Protein AF-A0A7S2ANS7-F1 (afdb_monomer_lite)

Sequence (176 aa):
ADDDKATRRLERWMGCALAAGCEGLMCKRLEAPYTPSSGPSRSAVWGKLKKDYVSGLGDTFDLVPIGGWQGSGRKKEWISPWLVACVDPDSGTLQSVCRVMSGFTDEFYRENTRLYLGRNSVLDSCTDETDDDAGKGGECGHRGGLQAQERPPNVETDEAPKFWFTPREVWEIGGA

Structure (mmCIF, N/CA/C/O backbone):
data_AF-A0A7S2ANS7-F1
#
_entry.id   AF-A0A7S2ANS7-F1
#
loop_
_atom_site.group_PDB
_atom_site.id
_atom_site.type_symbol
_atom_site.label_atom_id
_atom_site.label_alt_id
_atom_site.label_comp_id
_atom_site.label_asym_id
_atom_site.label_entity_id
_atom_site.label_seq_id
_atom_site.pdbx_PDB_ins_code
_atom_site.Cartn_x
_atom_site.Cartn_y
_atom_site.Cartn_z
_atom_site.occupancy
_atom_site.B_iso_or_equiv
_atom_site.auth_seq_id
_atom_site.auth_comp_id
_atom_site.auth_asym_id
_atom_site.auth_atom_id
_atom_site.pdbx_PDB_model_num
ATOM 1 N N . ALA A 1 1 ? 3.663 8.300 -35.205 1.00 61.41 1 ALA A N 1
ATOM 2 C CA . ALA A 1 1 ? 3.856 7.184 -36.159 1.00 61.41 1 ALA A CA 1
ATOM 3 C C . ALA A 1 1 ? 4.855 6.156 -35.626 1.00 61.41 1 ALA A C 1
ATOM 5 O O . ALA A 1 1 ? 4.432 5.038 -35.353 1.00 61.41 1 ALA A O 1
ATOM 6 N N . ASP A 1 2 ? 6.138 6.500 -35.435 1.00 68.81 2 ASP A N 1
ATOM 7 C CA . ASP A 1 2 ? 7.111 5.568 -34.827 1.00 68.81 2 ASP A CA 1
ATOM 8 C C . ASP A 1 2 ? 6.886 5.360 -33.320 1.00 68.81 2 ASP A C 1
ATOM 10 O O . ASP A 1 2 ? 6.930 4.220 -32.853 1.00 68.81 2 ASP A O 1
ATOM 14 N N . ASP A 1 3 ? 6.526 6.415 -32.584 1.00 75.69 3 ASP A N 1
ATOM 15 C CA . ASP A 1 3 ? 6.212 6.309 -31.150 1.00 75.69 3 ASP A CA 1
ATOM 16 C C . ASP A 1 3 ? 5.010 5.387 -30.886 1.00 75.69 3 ASP A C 1
ATOM 18 O O . ASP A 1 3 ? 5.072 4.509 -30.028 1.00 75.69 3 ASP A O 1
ATOM 22 N N . ASP A 1 4 ? 3.955 5.469 -31.704 1.00 85.50 4 ASP A N 1
ATOM 23 C CA . ASP A 1 4 ? 2.779 4.589 -31.593 1.00 85.50 4 ASP A CA 1
ATOM 24 C C . ASP A 1 4 ? 3.133 3.112 -31.808 1.00 85.50 4 ASP A C 1
ATOM 26 O O . ASP A 1 4 ? 2.553 2.213 -31.194 1.00 85.50 4 ASP A O 1
ATOM 30 N N . LYS A 1 5 ? 4.100 2.837 -32.689 1.00 89.75 5 LYS A N 1
ATOM 31 C CA . LYS A 1 5 ? 4.572 1.476 -32.960 1.00 89.75 5 LYS A CA 1
ATOM 32 C C . LYS A 1 5 ? 5.383 0.931 -31.785 1.00 89.75 5 LYS A C 1
ATOM 34 O O . LYS A 1 5 ? 5.252 -0.253 -31.462 1.00 89.75 5 LYS A O 1
ATOM 39 N N . ALA A 1 6 ? 6.202 1.770 -31.152 1.00 87.44 6 ALA A N 1
ATOM 40 C CA . ALA A 1 6 ? 6.968 1.404 -29.967 1.00 87.44 6 ALA A CA 1
ATOM 41 C C . ALA A 1 6 ? 6.047 1.115 -28.770 1.00 87.44 6 ALA A C 1
ATOM 43 O O . ALA A 1 6 ? 6.179 0.058 -28.149 1.00 87.44 6 ALA A O 1
ATOM 44 N N . THR A 1 7 ? 5.063 1.980 -28.516 1.00 89.62 7 THR A N 1
ATOM 45 C CA . THR A 1 7 ? 4.070 1.799 -27.445 1.00 89.62 7 THR A CA 1
ATOM 46 C C . THR A 1 7 ? 3.298 0.493 -27.611 1.00 89.62 7 THR A C 1
ATOM 48 O O . THR A 1 7 ? 3.301 -0.339 -26.707 1.00 89.62 7 THR A O 1
ATOM 51 N N . ARG A 1 8 ? 2.765 0.216 -28.810 1.00 91.56 8 ARG A N 1
ATOM 52 C CA . ARG A 1 8 ? 2.060 -1.052 -29.095 1.00 91.56 8 ARG A CA 1
ATOM 53 C C . ARG A 1 8 ? 2.929 -2.290 -28.871 1.00 91.56 8 ARG A C 1
ATOM 55 O O . ARG A 1 8 ? 2.431 -3.359 -28.516 1.00 91.56 8 ARG A O 1
ATOM 62 N N . ARG A 1 9 ? 4.239 -2.182 -29.115 1.00 92.50 9 ARG A N 1
ATOM 63 C CA . ARG A 1 9 ? 5.185 -3.281 -28.879 1.00 92.50 9 ARG A CA 1
ATOM 64 C C . ARG A 1 9 ? 5.392 -3.522 -27.384 1.00 92.50 9 ARG A C 1
ATOM 66 O O . ARG A 1 9 ? 5.413 -4.680 -26.973 1.00 92.50 9 ARG A O 1
ATOM 73 N N . LEU A 1 10 ? 5.504 -2.453 -26.595 1.00 91.38 10 LEU A N 1
ATOM 74 C CA . LEU A 1 10 ? 5.598 -2.527 -25.137 1.00 91.38 10 LEU A CA 1
ATOM 75 C C . LEU A 1 10 ? 4.326 -3.116 -24.524 1.00 91.38 10 LEU A C 1
ATOM 77 O O . LEU A 1 10 ? 4.431 -4.042 -23.728 1.00 91.38 10 LEU A O 1
ATOM 81 N N . GLU A 1 11 ? 3.146 -2.663 -24.948 1.00 90.62 11 GLU A N 1
ATOM 82 C CA . GLU A 1 11 ? 1.854 -3.200 -24.494 1.00 90.62 11 GLU A CA 1
ATOM 83 C C . GLU A 1 11 ? 1.734 -4.701 -24.772 1.00 90.62 11 GLU A C 1
ATOM 85 O O . GLU A 1 11 ? 1.378 -5.479 -23.887 1.00 90.62 11 GLU A O 1
ATOM 90 N N . ARG A 1 12 ? 2.104 -5.138 -25.984 1.00 93.94 12 ARG A N 1
ATOM 91 C CA . ARG A 1 12 ? 2.105 -6.564 -26.337 1.00 93.94 12 ARG A CA 1
ATOM 92 C C . ARG A 1 12 ? 3.038 -7.368 -25.433 1.00 93.94 12 ARG A C 1
ATOM 94 O O . ARG A 1 12 ? 2.653 -8.429 -24.953 1.00 93.94 12 ARG A O 1
ATOM 101 N N . TRP A 1 13 ? 4.265 -6.895 -25.224 1.00 94.56 13 TRP A N 1
ATOM 102 C CA . TRP A 1 13 ? 5.225 -7.586 -24.363 1.00 94.56 13 TRP A CA 1
ATOM 103 C C . TRP A 1 13 ? 4.797 -7.605 -22.904 1.00 94.56 13 TRP A C 1
ATOM 105 O O . TRP A 1 13 ? 4.997 -8.619 -22.242 1.00 94.56 13 TRP A O 1
ATOM 115 N N . MET A 1 14 ? 4.175 -6.528 -22.428 1.00 92.12 14 MET A N 1
ATOM 116 C CA . MET A 1 14 ? 3.603 -6.461 -21.092 1.00 92.12 14 MET A CA 1
ATOM 117 C C . MET A 1 14 ? 2.513 -7.525 -20.942 1.00 92.12 14 MET A C 1
ATOM 119 O O . MET A 1 14 ? 2.57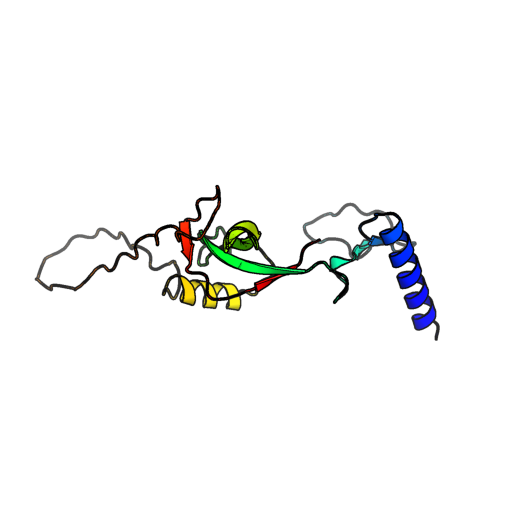9 -8.331 -20.022 1.00 92.12 14 MET A O 1
ATOM 123 N N . GLY A 1 15 ? 1.586 -7.621 -21.903 1.00 91.75 15 GLY A N 1
ATOM 124 C CA . GLY A 1 15 ? 0.557 -8.664 -21.919 1.00 91.75 15 GLY A CA 1
ATOM 125 C C . GLY A 1 15 ? 1.134 -10.084 -21.915 1.00 91.75 15 GLY A C 1
ATOM 126 O O . GLY A 1 15 ? 0.688 -10.925 -21.140 1.00 91.75 15 GLY A O 1
ATOM 127 N N . CYS A 1 16 ? 2.172 -10.349 -22.719 1.00 94.50 16 CYS A N 1
ATOM 128 C CA . CYS A 1 16 ? 2.876 -11.636 -22.708 1.00 94.50 16 CYS A CA 1
ATOM 129 C C . CYS A 1 16 ? 3.550 -11.937 -21.358 1.00 94.50 16 CYS A C 1
ATOM 131 O O . CYS A 1 16 ? 3.491 -13.073 -20.897 1.00 94.50 16 CYS A O 1
ATOM 133 N N . ALA A 1 17 ? 4.196 -10.946 -20.737 1.00 93.88 17 ALA A N 1
ATOM 134 C CA . ALA A 1 17 ? 4.874 -11.109 -19.453 1.00 93.88 17 ALA A CA 1
ATOM 135 C C . ALA A 1 17 ? 3.875 -11.416 -18.328 1.00 93.88 17 ALA A C 1
ATOM 137 O O . ALA A 1 17 ? 4.087 -12.356 -17.566 1.00 93.88 17 ALA A O 1
ATOM 138 N N . LEU A 1 18 ? 2.757 -10.686 -18.282 1.00 90.88 18 LEU A N 1
ATOM 139 C CA . LEU A 1 18 ? 1.685 -10.918 -17.312 1.00 90.88 18 LEU A CA 1
ATOM 140 C C . LEU A 1 18 ? 1.029 -12.292 -17.513 1.00 90.88 18 LEU A C 1
ATOM 142 O O . LEU A 1 18 ? 0.837 -13.023 -16.547 1.00 90.88 18 LEU A O 1
ATOM 146 N N . ALA A 1 19 ? 0.760 -12.692 -18.761 1.00 92.50 19 ALA A N 1
ATOM 147 C CA . ALA A 1 19 ? 0.228 -14.023 -19.072 1.00 92.50 19 ALA A CA 1
ATOM 148 C C . ALA A 1 19 ? 1.194 -15.160 -18.683 1.00 92.50 19 ALA A C 1
ATOM 150 O O . ALA A 1 19 ? 0.759 -16.271 -18.396 1.00 92.50 19 ALA A O 1
ATOM 151 N N . ALA A 1 20 ? 2.500 -14.880 -18.652 1.00 94.88 20 ALA A N 1
ATOM 152 C CA . ALA A 1 20 ? 3.532 -15.792 -18.168 1.00 94.88 20 ALA A CA 1
ATOM 153 C C . ALA A 1 20 ? 3.745 -15.731 -16.639 1.00 94.88 20 ALA A C 1
ATOM 155 O O . ALA A 1 20 ? 4.667 -16.369 -16.134 1.00 94.88 20 ALA A O 1
ATOM 156 N N . GLY A 1 21 ? 2.937 -14.959 -15.902 1.00 90.50 21 GLY A N 1
ATOM 157 C CA . GLY A 1 21 ? 3.038 -14.813 -14.446 1.00 90.50 21 GLY A CA 1
ATOM 158 C C . GLY A 1 21 ? 4.203 -13.937 -13.969 1.00 90.50 21 GLY A C 1
ATOM 159 O O . GLY A 1 21 ? 4.606 -14.036 -12.814 1.00 90.50 21 GLY A O 1
ATOM 160 N N . CYS A 1 22 ? 4.781 -13.101 -14.838 1.00 92.88 22 CYS A N 1
ATOM 161 C CA . CYS A 1 22 ? 5.819 -12.139 -14.454 1.00 92.88 22 CYS A CA 1
ATOM 162 C C . CYS A 1 22 ? 5.201 -10.831 -13.924 1.00 92.88 22 CYS A C 1
ATOM 164 O O . CYS A 1 22 ? 4.155 -10.411 -14.403 1.00 92.88 22 CYS A O 1
ATOM 166 N N . GLU A 1 23 ? 5.896 -10.119 -13.023 1.00 89.31 23 GLU A N 1
ATOM 167 C CA . GLU A 1 23 ? 5.444 -8.813 -12.485 1.00 89.31 23 GLU A CA 1
ATOM 168 C C . GLU A 1 23 ? 5.345 -7.702 -13.556 1.00 89.31 23 GLU A C 1
ATOM 170 O O . GLU A 1 23 ? 4.603 -6.728 -13.408 1.00 89.31 23 GLU A O 1
ATOM 175 N N . GLY A 1 24 ? 6.143 -7.806 -14.625 1.00 91.38 24 GLY A N 1
ATOM 176 C CA . GLY A 1 24 ? 6.204 -6.803 -15.684 1.00 91.38 24 GLY A CA 1
ATOM 177 C C . GLY A 1 24 ? 7.495 -6.849 -16.501 1.00 91.38 24 GLY A C 1
ATOM 178 O O . GLY A 1 24 ? 8.103 -7.906 -16.677 1.00 91.38 24 GLY A O 1
ATOM 179 N N . LEU A 1 25 ? 7.917 -5.692 -17.017 1.00 93.44 25 LEU A N 1
ATOM 180 C CA . LEU A 1 25 ? 9.060 -5.545 -17.919 1.00 93.44 25 LEU A CA 1
ATOM 181 C C . LEU A 1 25 ? 10.226 -4.779 -17.281 1.00 93.44 25 LEU A C 1
ATOM 183 O O . LEU A 1 25 ? 10.051 -3.828 -16.517 1.00 93.44 25 LEU A O 1
ATOM 187 N N . MET A 1 26 ? 11.441 -5.157 -17.678 1.00 92.56 26 MET A N 1
ATOM 188 C CA . MET A 1 26 ? 12.673 -4.425 -17.385 1.00 92.56 26 MET A CA 1
ATOM 189 C C . MET A 1 26 ? 13.179 -3.727 -18.649 1.00 92.56 26 MET A C 1
ATOM 191 O O . MET A 1 26 ? 13.670 -4.376 -19.572 1.00 92.56 26 MET A O 1
ATOM 195 N N . CYS A 1 27 ? 13.114 -2.399 -18.672 1.00 89.62 27 CYS A N 1
ATOM 196 C CA . CYS A 1 27 ? 13.599 -1.571 -19.772 1.00 89.62 27 CYS A CA 1
ATOM 197 C C . CYS A 1 27 ? 15.056 -1.179 -19.516 1.00 89.62 27 CYS A C 1
ATOM 199 O O . CYS A 1 27 ? 15.343 -0.472 -18.554 1.00 89.62 27 CYS A O 1
ATOM 201 N N . LYS A 1 28 ? 15.985 -1.627 -20.365 1.00 89.94 28 LYS A N 1
ATOM 202 C CA . LYS A 1 28 ? 17.421 -1.345 -20.223 1.00 89.94 28 LYS A CA 1
ATOM 203 C C . LYS A 1 28 ? 17.929 -0.581 -21.438 1.00 89.94 28 LYS A C 1
ATOM 205 O O . LYS A 1 28 ? 17.645 -0.974 -22.566 1.00 89.94 28 LYS A O 1
ATOM 210 N N . ARG A 1 29 ? 18.714 0.473 -21.211 1.00 89.25 29 ARG A N 1
ATOM 211 C CA . ARG A 1 29 ? 19.482 1.124 -22.284 1.00 89.25 29 ARG A CA 1
ATOM 212 C C . ARG A 1 29 ? 20.602 0.191 -22.736 1.00 89.25 29 ARG A C 1
ATOM 214 O O . ARG A 1 29 ? 21.350 -0.300 -21.892 1.00 89.25 29 ARG A O 1
ATOM 221 N N . LEU A 1 30 ? 20.706 -0.053 -24.038 1.00 89.25 30 LEU A N 1
ATOM 222 C CA . LEU A 1 30 ? 21.650 -1.028 -24.593 1.00 89.25 30 LEU A CA 1
ATOM 223 C C . LEU A 1 30 ? 23.092 -0.509 -24.575 1.00 89.25 30 LEU A C 1
ATOM 225 O O . LEU A 1 30 ? 24.025 -1.284 -24.405 1.00 89.25 30 LEU A O 1
ATOM 229 N N . GLU A 1 31 ? 23.268 0.805 -24.695 1.00 88.69 31 GLU A N 1
ATOM 230 C CA . GLU A 1 31 ? 24.572 1.471 -24.780 1.00 88.69 31 GLU A CA 1
ATOM 231 C C . GLU A 1 31 ? 25.173 1.776 -23.401 1.00 88.69 31 GLU A C 1
ATOM 233 O O . GLU A 1 31 ? 26.280 2.302 -23.299 1.00 88.69 31 GLU A O 1
ATOM 238 N N . ALA A 1 32 ? 24.435 1.505 -22.323 1.00 84.50 32 ALA A N 1
ATOM 239 C CA . ALA A 1 32 ? 24.861 1.856 -20.980 1.00 84.50 32 ALA A CA 1
ATOM 240 C C . ALA A 1 32 ? 25.655 0.707 -20.331 1.00 84.50 32 ALA A C 1
ATOM 242 O O . ALA A 1 32 ? 25.155 -0.421 -20.272 1.00 84.50 32 ALA A O 1
ATOM 243 N N . PRO A 1 33 ? 26.860 0.971 -19.789 1.00 83.94 33 PRO A N 1
ATOM 244 C CA . PRO A 1 33 ? 27.616 -0.037 -19.059 1.00 83.94 33 PRO A CA 1
ATOM 245 C C . PRO A 1 33 ? 26.919 -0.395 -17.742 1.00 83.94 33 PRO A C 1
ATOM 247 O O . PRO A 1 33 ? 26.173 0.404 -17.168 1.00 83.94 33 PRO A O 1
ATOM 250 N N . TYR A 1 34 ? 27.199 -1.593 -17.227 1.00 83.88 34 TYR A N 1
ATOM 251 C CA . TYR A 1 34 ? 26.762 -1.965 -15.887 1.00 83.88 34 TYR A CA 1
ATOM 252 C C . TYR A 1 34 ? 27.539 -1.154 -14.847 1.00 83.88 34 TYR A C 1
ATOM 254 O O . TYR A 1 34 ? 28.746 -1.325 -14.689 1.00 83.88 34 TYR A O 1
ATOM 262 N N . THR A 1 35 ? 26.838 -0.278 -14.133 1.00 79.81 35 THR A N 1
ATOM 263 C CA . THR A 1 35 ? 27.400 0.507 -13.037 1.00 79.81 35 THR A CA 1
ATOM 264 C C . THR A 1 35 ? 26.710 0.124 -11.729 1.00 79.81 35 THR A C 1
ATOM 266 O O . THR A 1 35 ? 25.501 0.340 -11.582 1.00 79.81 35 THR A O 1
ATOM 269 N N . PRO A 1 36 ? 27.444 -0.457 -10.760 1.00 78.94 36 PRO A N 1
ATOM 270 C CA . PRO A 1 36 ? 26.943 -0.593 -9.401 1.00 78.94 36 PRO A CA 1
ATOM 271 C C . PRO A 1 36 ? 26.578 0.792 -8.865 1.00 78.94 36 PRO A C 1
ATOM 273 O O . PRO A 1 36 ? 27.274 1.772 -9.131 1.00 78.94 36 PRO A O 1
ATOM 276 N N . SER A 1 37 ? 25.480 0.884 -8.119 1.00 72.62 37 SER A N 1
ATOM 277 C CA . SER A 1 37 ? 25.076 2.149 -7.508 1.00 72.62 37 SER A CA 1
ATOM 278 C C . SER A 1 37 ? 26.149 2.597 -6.508 1.00 72.62 37 SER A C 1
ATOM 280 O O . SER A 1 37 ? 26.416 1.905 -5.530 1.00 72.62 37 SER A O 1
ATOM 282 N N . SER A 1 38 ? 26.789 3.739 -6.773 1.00 66.06 38 SER A N 1
ATOM 283 C CA . SER A 1 38 ? 27.840 4.328 -5.931 1.00 66.06 38 SER A CA 1
ATOM 284 C C . SER A 1 38 ? 27.293 5.286 -4.859 1.00 66.06 38 SER A C 1
ATOM 286 O O . SER A 1 38 ? 28.048 6.063 -4.279 1.00 66.06 38 SER A O 1
ATOM 288 N N . GLY A 1 39 ? 25.985 5.250 -4.579 1.00 68.44 39 GLY A N 1
ATOM 289 C CA . GLY A 1 39 ? 25.330 6.127 -3.607 1.00 68.44 39 GLY A CA 1
ATOM 290 C C . GLY A 1 39 ? 23.831 5.835 -3.439 1.00 68.44 39 GLY A C 1
ATOM 291 O O . GLY A 1 39 ? 23.341 4.826 -3.929 1.00 68.44 39 GLY A O 1
ATOM 292 N N . PRO A 1 40 ? 23.062 6.711 -2.768 1.00 62.38 40 PRO A N 1
ATOM 293 C CA . PRO A 1 40 ? 21.629 6.494 -2.527 1.00 62.38 40 PRO A CA 1
ATOM 294 C C . PRO A 1 40 ? 20.751 6.662 -3.782 1.00 62.38 40 PRO A C 1
ATOM 296 O O . PRO A 1 40 ? 19.576 6.294 -3.772 1.00 62.38 40 PRO A O 1
ATOM 299 N N . SER A 1 41 ? 21.300 7.221 -4.866 1.00 61.88 41 SER A N 1
ATOM 300 C CA . SER A 1 41 ? 20.575 7.446 -6.117 1.00 61.88 41 SER A CA 1
ATOM 301 C C . SER A 1 41 ? 20.622 6.209 -7.019 1.00 61.88 41 SER A C 1
ATOM 303 O O . SER A 1 41 ? 21.685 5.642 -7.294 1.00 61.88 41 SER A O 1
ATOM 305 N N . ARG A 1 42 ? 19.447 5.782 -7.490 1.00 67.31 42 ARG A N 1
ATOM 306 C CA . ARG A 1 42 ? 19.299 4.685 -8.455 1.00 67.31 42 ARG A CA 1
ATOM 307 C C . ARG A 1 42 ? 19.557 5.223 -9.862 1.00 67.31 42 ARG A C 1
ATOM 309 O O . ARG A 1 42 ? 19.039 6.273 -10.227 1.00 67.31 42 ARG A O 1
ATOM 316 N N . SER A 1 43 ? 20.332 4.503 -10.670 1.00 70.75 43 SER A N 1
ATOM 317 C CA . SER A 1 43 ? 20.558 4.893 -12.061 1.00 70.75 43 SER A CA 1
ATOM 318 C C . SER A 1 43 ? 19.270 4.725 -12.880 1.00 70.75 43 SER A C 1
ATOM 320 O O . SER A 1 43 ? 18.625 3.679 -12.841 1.00 70.75 43 SER A O 1
ATOM 322 N N . ALA A 1 44 ? 18.909 5.732 -13.680 1.00 72.81 44 ALA A N 1
ATOM 323 C CA . ALA A 1 44 ? 17.763 5.676 -14.603 1.00 72.81 44 ALA A CA 1
ATOM 324 C C . ALA A 1 44 ? 18.029 4.802 -15.850 1.00 72.81 44 ALA A C 1
ATOM 326 O O . ALA A 1 44 ? 17.332 4.887 -16.857 1.00 72.81 44 ALA A O 1
ATOM 327 N N . VAL A 1 45 ? 19.082 3.983 -15.810 1.00 84.19 45 VAL A N 1
ATOM 328 C CA . VAL A 1 45 ? 19.506 3.121 -16.917 1.00 84.19 45 VAL A CA 1
ATOM 329 C C . VAL A 1 45 ? 18.581 1.911 -17.045 1.00 84.19 45 VAL A C 1
ATOM 331 O O . VAL A 1 45 ? 18.372 1.422 -18.158 1.00 84.19 45 VAL A O 1
ATOM 334 N N . TRP A 1 46 ? 18.036 1.435 -15.918 1.00 87.50 46 TRP A N 1
ATOM 335 C CA . TRP A 1 46 ? 17.086 0.326 -15.845 1.00 87.50 46 TRP A CA 1
ATOM 336 C C . TRP A 1 46 ? 15.741 0.832 -15.312 1.00 87.50 46 TRP A C 1
ATOM 338 O O . TRP A 1 46 ? 15.603 1.118 -14.123 1.00 87.50 46 TRP A O 1
ATOM 348 N N . GLY A 1 47 ? 14.748 0.921 -16.191 1.00 88.31 47 GLY A N 1
ATOM 349 C CA . GLY A 1 47 ? 13.361 1.205 -15.835 1.00 88.31 47 GLY A CA 1
ATOM 350 C C . GLY A 1 47 ? 12.602 -0.083 -15.527 1.00 88.31 47 GLY A C 1
ATOM 351 O O . GLY A 1 47 ? 12.787 -1.091 -16.209 1.00 88.31 47 GLY A O 1
ATOM 352 N N . LYS A 1 48 ? 11.745 -0.052 -14.508 1.00 90.38 48 LYS A N 1
ATOM 353 C CA . LYS A 1 48 ? 10.804 -1.134 -14.203 1.00 90.38 48 LYS A CA 1
ATOM 354 C C . LYS A 1 48 ? 9.420 -0.685 -14.648 1.00 90.38 48 LYS A C 1
ATOM 356 O O . LYS A 1 48 ? 8.985 0.384 -14.228 1.00 90.38 48 LYS A O 1
ATOM 3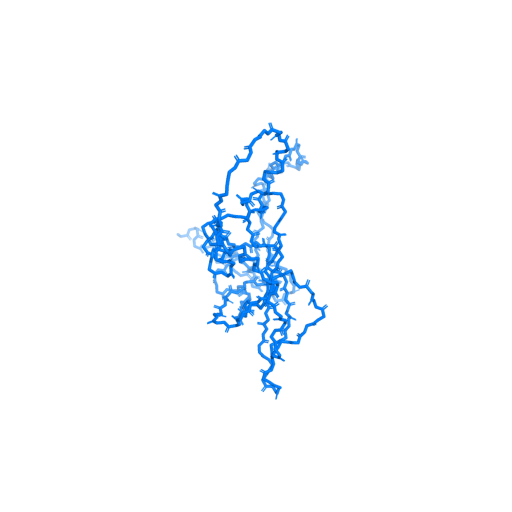61 N N . LEU A 1 49 ? 8.746 -1.483 -15.463 1.00 90.19 49 LEU A N 1
ATOM 362 C CA . LEU A 1 49 ? 7.346 -1.279 -15.818 1.00 90.19 49 LEU A CA 1
ATOM 363 C C . LEU A 1 49 ? 6.542 -2.428 -15.216 1.00 90.19 49 LEU A C 1
ATOM 365 O O . LEU A 1 49 ? 6.675 -3.557 -15.678 1.00 90.19 49 LEU A O 1
ATOM 369 N N . LYS A 1 50 ? 5.760 -2.143 -14.175 1.00 90.19 50 LYS A N 1
ATOM 370 C CA . LYS A 1 50 ? 4.926 -3.120 -13.463 1.00 90.19 50 LYS A CA 1
ATOM 371 C C . LYS A 1 50 ? 3.445 -2.888 -13.734 1.00 90.19 50 LYS A C 1
ATOM 373 O O . LYS A 1 50 ? 3.064 -1.780 -14.114 1.00 90.19 50 LYS A O 1
ATOM 378 N N . LYS A 1 51 ? 2.631 -3.924 -13.521 1.00 86.75 51 LYS A N 1
ATOM 379 C CA . LYS A 1 51 ? 1.161 -3.870 -13.634 1.00 86.75 51 LYS A CA 1
ATOM 380 C C . LYS A 1 51 ? 0.590 -2.746 -12.762 1.00 86.75 51 LYS A C 1
ATOM 382 O O . LYS A 1 51 ? -0.161 -1.908 -13.245 1.00 86.75 51 LYS A O 1
ATOM 387 N N . ASP A 1 52 ? 1.061 -2.684 -11.525 1.00 84.50 52 ASP A N 1
ATOM 388 C CA . ASP A 1 52 ? 0.709 -1.750 -10.452 1.00 84.50 52 ASP A CA 1
ATOM 389 C C . ASP A 1 52 ? 1.039 -0.277 -10.762 1.00 84.50 52 ASP A C 1
ATOM 391 O O . ASP A 1 52 ? 0.528 0.624 -10.104 1.00 84.50 52 ASP A O 1
ATOM 395 N N . TYR A 1 53 ? 1.851 0.008 -11.786 1.00 83.00 53 TYR A N 1
ATOM 396 C CA . TYR A 1 53 ? 2.122 1.389 -12.215 1.00 83.00 53 TYR A CA 1
ATOM 397 C C . TYR A 1 53 ? 1.130 1.893 -13.263 1.00 83.00 53 TYR A C 1
ATOM 399 O O . TYR A 1 53 ? 1.084 3.094 -13.532 1.00 83.00 53 TYR A O 1
ATOM 407 N N . VAL A 1 54 ? 0.365 0.992 -13.881 1.00 80.75 54 VAL A N 1
ATOM 408 C CA . VAL A 1 54 ? -0.596 1.341 -14.923 1.00 80.75 54 VAL A CA 1
ATOM 409 C C . VAL A 1 54 ? -1.971 1.504 -14.286 1.00 80.75 54 VAL A C 1
ATOM 411 O O . VAL A 1 54 ? -2.524 0.571 -13.702 1.00 80.75 54 VAL A O 1
ATOM 414 N N . SER A 1 55 ? -2.534 2.707 -14.401 1.00 76.81 55 SER A N 1
ATOM 415 C CA . SER A 1 55 ? -3.857 3.027 -13.863 1.00 76.81 55 SER A CA 1
ATOM 416 C C . SER A 1 55 ? -4.922 2.067 -14.399 1.00 76.81 55 SER A C 1
ATOM 418 O O . SER A 1 55 ? -5.005 1.837 -15.604 1.00 76.81 55 SER A O 1
ATOM 420 N N . GLY A 1 56 ? -5.733 1.512 -13.496 1.00 77.31 56 GLY A N 1
ATOM 421 C CA . GLY A 1 56 ? -6.808 0.568 -13.824 1.00 77.31 56 GLY A CA 1
ATOM 422 C C . GLY A 1 56 ? -6.352 -0.868 -14.102 1.00 77.31 56 GLY A C 1
ATOM 423 O O . GLY A 1 56 ? -7.194 -1.720 -14.369 1.00 77.31 56 GLY A O 1
ATOM 424 N N . LEU A 1 57 ? -5.045 -1.142 -14.052 1.00 78.06 57 LEU A N 1
ATOM 425 C CA . LEU A 1 57 ? -4.495 -2.491 -14.173 1.00 78.06 57 LEU A CA 1
ATOM 426 C C . LEU A 1 57 ? -4.067 -3.064 -12.827 1.00 78.06 57 LEU A C 1
ATOM 428 O O . LEU A 1 57 ? -4.132 -4.275 -12.691 1.00 78.06 57 LEU A O 1
ATOM 432 N N . GLY A 1 58 ? -3.636 -2.242 -11.865 1.00 81.12 58 GLY A N 1
ATOM 433 C CA . GLY A 1 58 ? -3.314 -2.685 -10.503 1.00 81.12 58 GLY A CA 1
ATOM 434 C C . GLY A 1 58 ? -4.542 -3.169 -9.728 1.00 81.12 58 GLY A C 1
ATOM 435 O O . GLY A 1 58 ? -5.653 -2.703 -9.973 1.00 81.12 58 GLY A O 1
ATOM 436 N N . ASP A 1 59 ? -4.330 -4.096 -8.796 1.00 85.19 59 ASP A N 1
ATOM 437 C CA . ASP A 1 59 ? -5.404 -4.606 -7.947 1.00 85.19 59 ASP A CA 1
ATOM 438 C C . ASP A 1 59 ? -5.681 -3.590 -6.828 1.00 85.19 59 ASP A C 1
ATOM 440 O O . ASP A 1 59 ? -4.760 -3.125 -6.152 1.00 85.19 59 ASP A O 1
ATOM 444 N N . THR A 1 60 ? -6.946 -3.218 -6.646 1.00 90.19 60 THR A N 1
ATOM 445 C CA . THR A 1 60 ? -7.384 -2.295 -5.594 1.00 90.19 60 THR A CA 1
ATOM 446 C C . T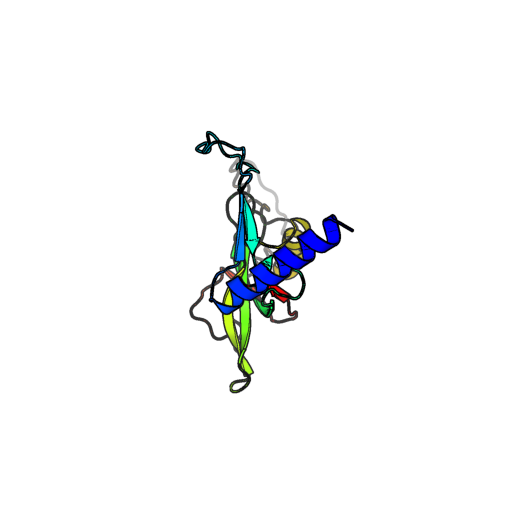HR A 1 60 ? -8.409 -2.965 -4.692 1.00 90.19 60 THR A C 1
ATOM 448 O O . THR A 1 60 ? -9.176 -3.829 -5.119 1.00 90.19 60 THR A O 1
ATOM 451 N N . PHE A 1 61 ? -8.398 -2.577 -3.420 1.00 90.94 61 PHE A N 1
ATOM 452 C CA . PHE A 1 61 ? -9.299 -3.092 -2.399 1.00 90.94 61 PHE A CA 1
ATOM 453 C C . PHE A 1 61 ? -9.927 -1.937 -1.632 1.00 90.94 61 PHE A C 1
ATOM 455 O O . PHE A 1 61 ? -9.221 -1.042 -1.172 1.00 90.94 61 PHE A O 1
ATOM 462 N N . ASP A 1 62 ? -11.237 -2.002 -1.439 1.00 93.50 62 ASP A N 1
ATOM 463 C CA . ASP A 1 62 ? -11.976 -1.082 -0.584 1.00 93.50 62 ASP A CA 1
ATOM 464 C C . ASP A 1 62 ? -11.930 -1.588 0.860 1.00 93.50 62 ASP A C 1
ATOM 466 O O . ASP A 1 62 ? -12.575 -2.580 1.210 1.00 93.50 62 ASP A O 1
ATOM 470 N N . LEU A 1 63 ? -11.129 -0.934 1.701 1.00 94.75 63 LEU A N 1
ATOM 471 C CA . LEU A 1 63 ? -10.852 -1.374 3.068 1.00 94.75 63 LEU A CA 1
ATOM 472 C C . LEU A 1 63 ? -11.193 -0.295 4.093 1.00 94.75 63 LEU A C 1
ATOM 474 O O . LEU A 1 63 ? -11.025 0.900 3.870 1.00 94.75 63 LEU A O 1
ATOM 478 N N . VAL A 1 64 ? -11.650 -0.727 5.259 1.00 94.06 64 VAL A N 1
ATOM 479 C CA . VAL A 1 64 ? -12.099 0.143 6.346 1.00 94.06 64 VAL A CA 1
ATOM 480 C C . VAL A 1 64 ? -10.972 0.322 7.364 1.00 94.06 64 VAL A C 1
ATOM 482 O O . VAL A 1 64 ? -10.471 -0.682 7.875 1.00 94.06 64 VAL A O 1
ATOM 485 N N . PRO A 1 65 ? -10.570 1.553 7.722 1.00 93.75 65 PRO A N 1
ATOM 486 C CA . PRO A 1 65 ? -9.634 1.771 8.818 1.00 93.75 65 PRO A CA 1
ATOM 487 C C . PRO A 1 65 ? -10.285 1.417 10.163 1.00 93.75 65 PRO A C 1
ATOM 489 O O . PRO A 1 65 ? -11.318 1.968 10.541 1.00 93.75 65 PRO A O 1
ATOM 492 N N . ILE A 1 66 ? -9.660 0.500 10.904 1.00 93.88 66 ILE A N 1
ATOM 493 C CA . ILE A 1 66 ? -10.153 0.000 12.204 1.00 93.88 66 ILE A CA 1
ATOM 494 C C . ILE A 1 66 ? -9.233 0.355 13.377 1.00 93.88 66 ILE A C 1
ATOM 496 O O . ILE A 1 66 ? -9.631 0.261 14.538 1.00 93.88 66 ILE A O 1
ATOM 500 N N . GLY A 1 67 ? -8.003 0.781 13.098 1.00 93.50 67 GLY A N 1
ATOM 501 C CA . GLY A 1 67 ? -7.061 1.197 14.130 1.00 93.50 67 GLY A CA 1
ATOM 502 C C . GLY A 1 67 ? -5.736 1.690 13.566 1.00 93.50 67 GLY A C 1
ATOM 503 O O . GLY A 1 67 ? -5.550 1.779 12.354 1.00 93.50 67 GLY A O 1
ATOM 504 N N . GLY A 1 68 ? -4.792 2.017 14.442 1.00 93.88 68 GLY A N 1
ATOM 505 C CA . GLY A 1 68 ? -3.451 2.427 14.042 1.00 93.88 68 GLY A CA 1
ATOM 506 C C . GLY A 1 68 ? -2.450 2.502 15.192 1.00 93.88 68 GLY A C 1
ATOM 507 O O . GLY A 1 68 ? -2.790 2.371 16.372 1.00 93.88 68 GLY A O 1
ATOM 508 N N . TRP A 1 69 ? -1.184 2.720 14.840 1.00 93.56 69 TRP A N 1
ATOM 509 C CA . TRP A 1 69 ? -0.074 2.867 15.786 1.00 93.56 69 TRP A CA 1
ATOM 510 C C . TRP A 1 69 ? 0.514 4.274 15.748 1.00 93.56 69 TRP A C 1
ATOM 512 O O . TRP A 1 69 ? 0.300 5.040 14.809 1.00 93.56 69 TRP A O 1
ATOM 522 N N . GLN A 1 70 ? 1.293 4.603 16.778 1.00 91.19 70 GLN A N 1
ATOM 523 C CA . GLN A 1 70 ? 2.126 5.798 16.755 1.00 91.19 70 GLN A CA 1
ATOM 524 C C . GLN A 1 70 ? 3.219 5.633 15.697 1.00 91.19 70 GLN A C 1
ATOM 526 O O . GLN A 1 70 ? 3.979 4.663 15.749 1.00 91.19 70 GLN A O 1
ATOM 531 N N . GLY A 1 71 ? 3.326 6.594 14.780 1.00 89.00 71 GLY A N 1
ATOM 532 C CA . GLY A 1 71 ? 4.395 6.597 13.793 1.00 89.00 71 GLY A CA 1
ATOM 533 C C . GLY A 1 71 ? 5.785 6.717 14.412 1.00 89.00 71 GLY A C 1
ATOM 534 O O . GLY A 1 71 ? 5.968 7.113 15.563 1.00 89.00 71 GLY A O 1
ATOM 535 N N . SER A 1 72 ? 6.792 6.376 13.611 1.00 87.81 72 SER A N 1
ATOM 536 C CA . SER A 1 72 ? 8.209 6.442 13.976 1.00 87.81 72 SER A CA 1
ATOM 537 C C . SER A 1 72 ? 8.987 7.325 12.993 1.00 87.81 72 SER A C 1
ATOM 539 O O . SER A 1 72 ? 8.560 7.547 11.853 1.00 87.81 72 SER A O 1
ATOM 541 N N . GLY A 1 73 ? 10.128 7.859 13.439 1.00 89.31 73 GLY A N 1
ATOM 542 C CA . GLY A 1 73 ? 11.026 8.686 12.631 1.00 89.31 73 GLY A CA 1
ATOM 543 C C . GLY A 1 73 ? 10.335 9.931 12.072 1.00 89.31 73 GLY A C 1
ATOM 544 O O . GLY A 1 73 ? 9.823 10.758 12.824 1.00 89.31 73 GLY A O 1
ATOM 545 N N . ARG A 1 74 ? 10.286 10.051 10.739 1.00 87.81 74 ARG A N 1
ATOM 546 C CA . ARG A 1 74 ? 9.610 11.163 10.044 1.00 87.81 74 ARG A CA 1
ATOM 547 C C . ARG A 1 74 ? 8.122 11.264 10.396 1.00 87.81 74 ARG A C 1
ATOM 549 O O . ARG A 1 74 ? 7.594 12.366 10.426 1.00 87.81 74 ARG A O 1
ATOM 556 N N . LYS A 1 75 ? 7.454 10.137 10.664 1.00 88.12 75 LYS A N 1
ATOM 557 C CA . LYS A 1 75 ? 6.008 10.083 10.940 1.00 88.12 75 LYS A CA 1
ATOM 558 C C . LYS A 1 75 ? 5.686 10.068 12.432 1.00 88.12 75 LYS A C 1
ATOM 560 O O . LYS A 1 75 ? 4.569 9.729 12.800 1.00 88.12 75 LYS A O 1
ATOM 565 N N . LYS A 1 76 ? 6.643 10.421 13.299 1.00 88.31 76 LYS A N 1
ATOM 566 C CA . LYS A 1 76 ? 6.477 10.387 14.764 1.00 88.31 76 LYS A CA 1
ATOM 567 C C . LYS A 1 76 ? 5.264 11.164 15.277 1.00 88.31 76 LYS A C 1
ATOM 569 O O . LYS A 1 76 ? 4.792 10.882 16.368 1.00 88.31 76 LYS A O 1
ATOM 574 N N . GLU A 1 77 ? 4.790 12.151 14.523 1.00 85.94 77 GLU A N 1
ATOM 575 C CA . GLU A 1 77 ? 3.699 13.044 14.920 1.00 85.94 77 GLU A CA 1
ATOM 576 C C . GLU A 1 77 ? 2.320 12.555 14.462 1.00 85.94 77 GLU A C 1
ATOM 578 O O . GLU A 1 77 ? 1.316 13.153 14.843 1.00 85.94 77 GLU A O 1
ATOM 583 N N . TRP A 1 78 ? 2.266 11.482 13.666 1.00 90.00 78 TRP A N 1
ATOM 584 C CA . TRP A 1 78 ? 1.056 10.995 13.007 1.00 90.00 78 TRP A CA 1
ATOM 585 C C . TRP A 1 78 ? 0.766 9.532 13.335 1.00 90.00 78 TRP A C 1
ATOM 587 O O . TRP A 1 78 ? 1.641 8.785 13.786 1.00 90.00 78 TRP A O 1
ATOM 597 N N . ILE A 1 79 ? -0.465 9.108 13.056 1.00 90.75 79 ILE A N 1
ATOM 598 C CA . ILE A 1 79 ? -0.836 7.693 13.065 1.00 90.75 79 ILE A CA 1
ATOM 599 C C . ILE A 1 79 ? -0.222 7.014 11.838 1.00 90.75 79 ILE A C 1
ATOM 601 O O . ILE A 1 79 ? -0.446 7.421 10.696 1.00 90.75 79 ILE A O 1
ATOM 605 N N . SER A 1 80 ? 0.594 5.993 12.085 1.00 91.38 80 SER A N 1
ATOM 606 C CA . SER A 1 80 ? 1.195 5.127 11.072 1.00 91.38 80 SER A CA 1
ATOM 607 C C . SER A 1 80 ? 1.878 3.942 11.772 1.00 91.38 80 SER A C 1
ATOM 609 O O . SER A 1 80 ? 2.654 4.171 12.695 1.00 91.38 80 SER A O 1
ATOM 611 N N . PRO A 1 81 ? 1.737 2.693 11.303 1.00 93.88 81 PRO A N 1
ATOM 612 C CA . PRO A 1 81 ? 0.793 2.234 10.284 1.00 93.88 81 PRO A CA 1
ATOM 613 C C . PRO A 1 81 ? -0.678 2.416 10.672 1.00 93.88 81 PRO A C 1
ATOM 615 O O . PRO A 1 81 ? -1.009 2.542 11.851 1.00 93.88 81 PRO A O 1
ATOM 618 N N . TRP A 1 82 ? -1.540 2.375 9.661 1.00 94.06 82 TRP A N 1
ATOM 619 C CA . TRP A 1 82 ? -2.984 2.193 9.804 1.00 94.06 82 TRP A CA 1
ATOM 620 C C . TRP A 1 82 ? -3.322 0.710 9.681 1.00 94.06 82 TRP A C 1
ATOM 6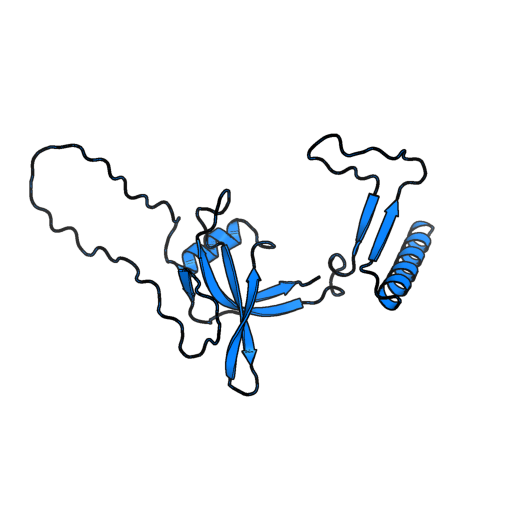22 O O . TRP A 1 82 ? -2.758 0.031 8.828 1.00 94.06 82 TRP A O 1
ATOM 632 N N . LEU A 1 83 ? -4.218 0.211 10.522 1.00 95.31 83 LEU A N 1
ATOM 633 C CA . LEU A 1 83 ? -4.803 -1.119 10.414 1.00 95.31 83 LEU A CA 1
ATOM 634 C C . LEU A 1 83 ? -6.116 -1.007 9.646 1.00 95.31 83 LEU A C 1
ATOM 636 O O . LEU A 1 83 ? -7.013 -0.270 10.065 1.00 95.31 83 LEU A O 1
ATOM 640 N N . VAL A 1 84 ? -6.221 -1.745 8.545 1.00 95.12 84 VAL A N 1
ATOM 641 C CA . VAL A 1 84 ? -7.418 -1.771 7.703 1.00 95.12 84 VAL A CA 1
ATOM 642 C C . VAL A 1 84 ? -8.029 -3.170 7.661 1.00 95.12 84 VAL A C 1
ATOM 644 O O . VAL A 1 84 ? -7.329 -4.173 7.833 1.00 95.12 84 VAL A O 1
ATOM 647 N N . ALA A 1 85 ? -9.338 -3.231 7.447 1.00 95.69 85 ALA A N 1
ATOM 648 C CA . ALA A 1 85 ? -10.132 -4.451 7.474 1.00 95.69 85 ALA A CA 1
ATOM 649 C C . ALA A 1 85 ? -11.123 -4.523 6.309 1.00 95.69 85 ALA A C 1
ATOM 651 O O . ALA A 1 85 ? -11.544 -3.493 5.782 1.00 95.69 85 ALA A O 1
ATOM 652 N N . CYS A 1 86 ? -11.521 -5.738 5.941 1.00 94.94 86 CYS A N 1
ATOM 653 C CA . CYS A 1 86 ? -12.648 -5.994 5.049 1.00 94.94 86 CYS A CA 1
ATOM 654 C C . CYS A 1 86 ? -13.855 -6.497 5.850 1.00 94.94 86 CYS A C 1
ATOM 656 O O . CYS A 1 86 ? -13.713 -6.972 6.977 1.00 94.94 86 CYS A O 1
ATOM 658 N N . VAL A 1 87 ? -15.049 -6.367 5.276 1.00 93.31 87 VAL A N 1
ATOM 659 C CA . VAL A 1 87 ? -16.271 -6.931 5.858 1.00 93.31 87 VAL A CA 1
ATOM 660 C C . VAL A 1 87 ? -16.396 -8.381 5.407 1.00 93.31 87 VAL A C 1
ATOM 662 O O . VAL A 1 87 ? -16.397 -8.646 4.204 1.00 93.31 87 VAL A O 1
ATOM 665 N N . ASP A 1 88 ? -16.531 -9.299 6.358 1.00 93.25 88 ASP A N 1
ATOM 666 C CA . ASP A 1 88 ? -16.919 -10.677 6.077 1.00 93.25 88 ASP A CA 1
ATOM 667 C C . ASP A 1 88 ? -18.428 -10.728 5.757 1.00 93.25 88 ASP A C 1
ATOM 669 O O . ASP A 1 88 ? -19.240 -10.345 6.608 1.00 93.25 88 ASP A O 1
ATOM 673 N N . PRO A 1 89 ? -18.838 -11.160 4.549 1.00 91.25 89 PRO A N 1
ATOM 674 C CA . PRO A 1 89 ? -20.247 -11.201 4.165 1.00 91.25 89 PRO A CA 1
ATOM 675 C C . PRO A 1 89 ? -21.082 -12.191 4.989 1.00 91.25 89 PRO A C 1
ATOM 677 O O . PRO A 1 89 ? -22.293 -11.992 5.095 1.00 91.25 89 PRO A O 1
ATOM 680 N N . ASP A 1 90 ? -20.468 -13.228 5.567 1.00 92.06 90 ASP A N 1
ATOM 681 C CA . ASP A 1 90 ? -21.193 -14.283 6.281 1.00 92.06 90 ASP A CA 1
ATOM 682 C C . ASP A 1 90 ? -21.480 -13.894 7.738 1.00 92.06 90 ASP A C 1
ATOM 684 O O . ASP A 1 90 ? -22.597 -14.069 8.234 1.00 92.06 90 ASP A O 1
ATOM 688 N N . SER A 1 91 ? -20.481 -13.345 8.434 1.00 89.75 91 SER A N 1
ATOM 689 C CA . SER A 1 91 ? -20.596 -12.951 9.846 1.00 89.75 91 SER A CA 1
ATOM 690 C C . SER A 1 91 ? -20.950 -11.473 10.054 1.00 89.75 91 SER A C 1
ATOM 692 O O . SER A 1 91 ? -21.397 -11.091 11.139 1.00 89.75 91 SER A O 1
ATOM 694 N N . GLY A 1 92 ? -20.750 -10.627 9.038 1.00 88.69 92 GLY A N 1
ATOM 695 C CA . GLY A 1 92 ? -20.898 -9.174 9.134 1.00 88.69 92 GLY A CA 1
ATOM 696 C C . GLY A 1 92 ? -19.826 -8.491 9.994 1.00 88.69 92 GLY A C 1
ATOM 697 O O . GLY A 1 92 ? -19.978 -7.311 10.326 1.00 88.69 92 GLY A O 1
ATOM 698 N N . THR A 1 93 ? -18.766 -9.207 10.389 1.00 92.50 93 THR A N 1
ATOM 699 C CA . THR A 1 93 ? -17.654 -8.656 11.175 1.00 92.50 93 THR A CA 1
ATOM 700 C C . THR A 1 93 ? -16.573 -8.063 10.270 1.00 92.50 93 THR A C 1
ATOM 702 O O . THR A 1 93 ? -16.490 -8.340 9.074 1.00 92.50 93 THR A O 1
ATOM 705 N N . LEU A 1 94 ? -15.747 -7.185 10.838 1.00 93.56 94 LEU A N 1
ATOM 706 C CA . LEU A 1 94 ? -14.595 -6.589 10.174 1.00 93.56 94 LEU A CA 1
ATOM 707 C C . LEU A 1 94 ? -13.346 -7.408 10.472 1.00 93.56 94 LEU A C 1
ATOM 709 O O . LEU A 1 94 ? -12.884 -7.416 11.612 1.00 93.56 94 LEU A O 1
ATOM 713 N N . GLN A 1 95 ? -12.770 -8.026 9.449 1.00 94.50 95 GLN A N 1
ATOM 714 C CA . GLN A 1 95 ? -11.557 -8.826 9.569 1.00 94.50 95 GLN A CA 1
ATOM 715 C C . GLN A 1 95 ? -10.336 -8.022 9.132 1.00 94.50 95 GLN A C 1
ATOM 717 O O . GLN A 1 95 ? -10.305 -7.470 8.031 1.00 94.50 95 GLN A O 1
ATOM 722 N N . SER A 1 96 ? -9.320 -7.933 9.995 1.00 94.69 96 SER A N 1
ATOM 723 C CA . SER A 1 96 ? -8.083 -7.217 9.659 1.00 94.69 96 SER A CA 1
ATOM 724 C C . SER A 1 96 ? -7.366 -7.859 8.473 1.00 94.69 96 SER A C 1
ATOM 726 O O . SER A 1 96 ? -7.130 -9.065 8.485 1.00 94.69 96 SER A O 1
ATOM 728 N N . VAL A 1 97 ? -6.948 -7.041 7.506 1.00 93.81 97 VAL A N 1
ATOM 729 C CA . VAL A 1 97 ? -6.255 -7.502 6.293 1.00 93.81 97 VAL A CA 1
ATOM 730 C C . VAL A 1 97 ? -4.774 -7.157 6.346 1.00 93.81 97 VAL A C 1
ATOM 732 O O . VAL A 1 97 ? -3.917 -8.031 6.233 1.00 93.81 97 VAL A O 1
ATOM 735 N N . CYS A 1 98 ? -4.446 -5.871 6.483 1.00 93.62 98 CYS A N 1
ATOM 736 C CA . CYS A 1 98 ? -3.061 -5.428 6.411 1.00 93.62 98 CYS A CA 1
ATOM 737 C C . CYS A 1 98 ? -2.811 -4.106 7.139 1.00 93.62 98 CYS A C 1
ATOM 739 O O . CYS A 1 98 ? -3.721 -3.381 7.552 1.00 93.62 98 CYS A O 1
ATOM 741 N N . ARG A 1 99 ? -1.518 -3.792 7.264 1.00 94.56 99 ARG A N 1
ATOM 742 C CA . ARG A 1 99 ? -1.019 -2.516 7.771 1.00 94.56 99 ARG A CA 1
ATOM 743 C C . ARG A 1 99 ? -0.630 -1.604 6.616 1.00 94.56 99 ARG A C 1
ATOM 745 O O . ARG A 1 99 ? 0.285 -1.923 5.859 1.00 94.56 99 ARG A O 1
ATOM 752 N N . VAL A 1 100 ? -1.234 -0.424 6.542 1.00 93.69 100 VAL A N 1
ATOM 753 C CA . VAL A 1 100 ? -0.918 0.581 5.524 1.00 93.69 100 VAL A CA 1
ATOM 754 C C . VAL A 1 100 ? 0.083 1.589 6.087 1.00 93.69 100 VAL A C 1
ATOM 756 O O . VAL A 1 100 ? -0.194 2.308 7.049 1.00 93.69 100 VAL A O 1
ATOM 759 N N . MET A 1 101 ? 1.281 1.626 5.495 1.00 90.44 101 MET A N 1
ATOM 760 C CA . MET A 1 101 ? 2.397 2.478 5.939 1.00 90.44 101 MET A CA 1
ATOM 761 C C . MET A 1 101 ? 2.752 3.603 4.965 1.00 90.44 101 MET A C 1
ATOM 763 O O . MET A 1 101 ? 3.475 4.522 5.349 1.00 90.44 101 MET A O 1
ATOM 767 N N . SER A 1 102 ? 2.329 3.540 3.705 1.00 88.50 102 SER A N 1
ATOM 768 C CA . SER A 1 102 ? 2.717 4.480 2.642 1.00 88.50 102 SER A CA 1
ATOM 769 C C . SER A 1 102 ? 1.605 4.628 1.607 1.00 88.50 102 SER A C 1
ATOM 771 O O . SER A 1 102 ? 0.660 3.854 1.626 1.00 88.50 102 SER A O 1
ATOM 773 N N . GLY A 1 103 ? 1.726 5.614 0.714 1.00 87.19 103 GLY A N 1
ATOM 774 C CA . GLY A 1 103 ? 0.715 5.918 -0.312 1.00 87.19 103 GLY A CA 1
ATOM 775 C C . GLY A 1 103 ? -0.056 7.212 -0.045 1.00 87.19 103 GLY A C 1
ATOM 776 O O . GLY A 1 103 ? -0.635 7.779 -0.960 1.00 87.19 103 GLY A O 1
ATOM 777 N N . PHE A 1 104 ? 0.017 7.733 1.181 1.00 90.62 104 PHE A N 1
ATOM 778 C CA . PHE A 1 104 ? -0.657 8.968 1.581 1.00 90.62 104 PHE A CA 1
ATOM 779 C C . PHE A 1 104 ? 0.265 10.191 1.591 1.00 90.62 104 PHE A C 1
ATOM 781 O O . PHE A 1 104 ? 1.470 10.077 1.846 1.00 90.62 104 PHE A O 1
ATOM 788 N N . THR A 1 105 ? -0.324 11.365 1.362 1.00 92.19 105 THR A N 1
ATOM 789 C CA . THR A 1 105 ? 0.341 12.666 1.498 1.00 92.19 105 THR A CA 1
ATOM 790 C C . THR A 1 105 ? 0.532 13.034 2.971 1.00 92.19 105 THR A C 1
ATOM 792 O O . THR A 1 105 ? -0.155 12.521 3.853 1.00 92.19 105 THR A O 1
ATOM 795 N N . ASP A 1 106 ? 1.455 13.953 3.259 1.00 90.56 106 ASP A N 1
ATOM 796 C CA . ASP A 1 106 ? 1.641 14.451 4.630 1.00 90.56 106 ASP A CA 1
ATOM 797 C C . ASP A 1 106 ? 0.392 15.171 5.160 1.00 90.56 106 ASP A C 1
ATOM 799 O O . ASP A 1 106 ? 0.103 15.093 6.352 1.00 90.56 106 ASP A O 1
ATOM 803 N N . GLU A 1 107 ? -0.370 15.821 4.273 1.00 92.19 107 GLU A N 1
ATOM 804 C CA . GLU A 1 107 ? -1.659 16.431 4.614 1.00 92.19 107 GLU A CA 1
ATOM 805 C C . GLU A 1 107 ? -2.654 15.376 5.095 1.00 92.19 107 GLU A C 1
ATOM 807 O O . GLU A 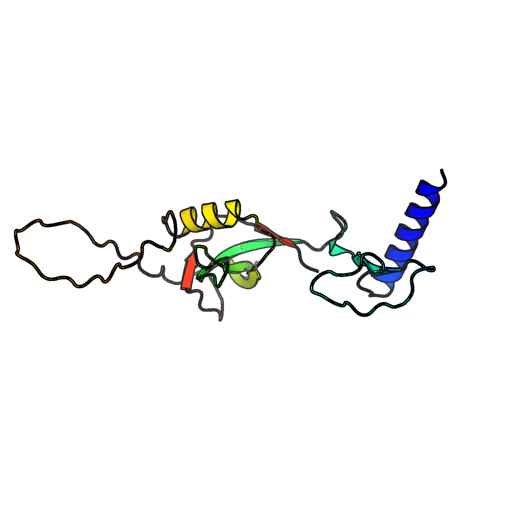1 107 ? -3.211 15.511 6.180 1.00 92.19 107 GLU A O 1
ATOM 812 N N . PHE A 1 108 ? -2.770 14.263 4.364 1.00 92.12 108 PHE A N 1
ATOM 813 C CA . PHE A 1 108 ? -3.643 13.157 4.744 1.00 92.12 108 PHE A CA 1
ATOM 814 C C . PHE A 1 108 ? -3.291 12.601 6.127 1.00 92.12 108 PHE A C 1
ATOM 816 O O . PHE A 1 108 ? -4.181 12.366 6.943 1.00 92.12 108 PHE A O 1
ATOM 823 N N . TYR A 1 109 ? -2.001 12.401 6.427 1.00 90.81 109 TYR A N 1
ATOM 824 C CA . TYR A 1 109 ? -1.592 11.942 7.758 1.00 90.81 109 TYR A CA 1
ATOM 825 C C . TYR A 1 109 ? -1.983 12.939 8.847 1.00 90.81 109 TYR A C 1
ATOM 827 O O . TYR A 1 109 ? -2.454 12.523 9.907 1.00 90.81 109 TYR A O 1
ATOM 835 N N . ARG A 1 110 ? -1.800 14.240 8.602 1.00 89.12 110 ARG A N 1
ATOM 836 C CA . ARG A 1 110 ? -2.123 15.295 9.566 1.00 89.12 110 ARG A CA 1
ATOM 837 C C . ARG A 1 110 ? -3.625 15.380 9.825 1.00 89.12 110 ARG A C 1
ATOM 839 O O . ARG A 1 110 ? -4.036 15.349 10.985 1.00 89.12 110 ARG A O 1
ATOM 846 N N . GLU A 1 111 ? -4.426 15.450 8.768 1.00 90.69 111 GLU A N 1
ATOM 847 C CA . GLU A 1 111 ? -5.884 15.570 8.842 1.00 90.69 111 GLU A CA 1
ATOM 848 C C . GLU A 1 111 ? -6.514 14.346 9.507 1.00 90.69 111 GLU A C 1
ATOM 850 O O . GLU A 1 111 ? -7.278 14.500 10.459 1.00 90.69 111 GLU A O 1
ATOM 855 N N . ASN A 1 112 ? -6.127 13.133 9.102 1.00 89.88 112 ASN A N 1
ATOM 856 C CA . ASN A 1 112 ? -6.677 11.913 9.693 1.00 89.88 112 ASN A CA 1
ATOM 857 C C . ASN A 1 112 ? -6.200 11.697 11.129 1.00 89.88 112 ASN A C 1
ATOM 859 O O . ASN A 1 112 ? -6.982 11.291 11.985 1.00 89.88 112 ASN A O 1
ATOM 863 N N . THR A 1 113 ? -4.947 12.037 11.448 1.00 88.50 113 THR A N 1
ATOM 864 C CA . THR A 1 113 ? -4.487 12.008 12.847 1.00 88.50 113 THR A CA 1
ATOM 865 C C . THR A 1 113 ? -5.329 12.947 13.710 1.00 88.50 113 THR A C 1
ATOM 867 O O . THR A 1 113 ? -5.735 12.577 14.813 1.00 88.50 113 THR A O 1
ATOM 870 N N . ARG A 1 114 ? -5.647 14.142 13.199 1.00 86.94 114 ARG A N 1
ATOM 871 C CA . ARG A 1 114 ? -6.516 15.098 13.885 1.00 86.94 114 ARG A CA 1
ATOM 872 C C . ARG A 1 114 ? -7.954 14.601 14.000 1.00 86.94 114 ARG A C 1
ATOM 874 O O . ARG A 1 114 ? -8.554 14.784 15.053 1.00 86.94 114 ARG A O 1
ATOM 881 N N . LEU A 1 115 ? -8.492 13.975 12.959 1.00 87.12 115 LEU A N 1
ATOM 882 C CA . LEU A 1 115 ? -9.858 13.456 12.935 1.00 87.12 115 LEU A CA 1
ATOM 883 C C . LEU A 1 115 ? -10.055 12.317 13.945 1.00 87.12 115 LEU A C 1
ATOM 885 O O . LEU A 1 115 ? -11.012 12.343 14.715 1.00 87.12 115 LEU A O 1
ATOM 889 N N . TYR A 1 116 ? -9.128 11.358 13.983 1.00 84.19 116 TYR A N 1
ATOM 890 C CA . TYR A 1 116 ? -9.251 10.167 14.825 1.00 84.19 116 TYR A CA 1
ATOM 891 C C . TYR A 1 116 ? -8.776 10.365 16.269 1.00 84.19 116 TYR A C 1
ATOM 893 O O . TYR A 1 116 ? -9.332 9.749 17.176 1.00 84.19 116 TYR A O 1
ATOM 901 N N . LEU A 1 117 ? -7.774 11.220 16.514 1.00 82.38 117 LEU A N 1
ATOM 902 C CA . LEU A 1 117 ? -7.259 11.470 17.870 1.00 82.38 117 LEU A CA 1
ATOM 903 C C . LEU A 1 117 ? -7.703 12.807 18.470 1.00 82.38 117 LEU A C 1
ATOM 905 O O . LEU A 1 117 ? -7.422 13.056 19.640 1.00 82.38 117 LEU A O 1
ATOM 909 N N . GLY A 1 118 ? -8.329 13.697 17.697 1.00 70.25 118 GLY A N 1
ATOM 910 C CA . GLY A 1 118 ? -8.691 15.042 18.157 1.00 70.25 118 GLY A CA 1
ATOM 911 C C . GLY A 1 118 ? -7.493 15.954 18.464 1.00 70.25 118 GLY A C 1
ATOM 912 O O . GLY A 1 118 ? -7.667 16.978 19.120 1.00 70.25 118 GLY A O 1
ATOM 913 N N . ARG A 1 119 ? -6.269 15.602 18.031 1.00 60.25 119 ARG A N 1
ATOM 914 C CA . ARG A 1 119 ? -5.018 16.333 18.335 1.00 60.25 119 ARG A CA 1
ATOM 915 C C . ARG A 1 119 ? -4.487 17.091 17.114 1.00 60.25 119 ARG A C 1
ATOM 917 O O . ARG A 1 119 ? -4.512 16.565 16.009 1.00 60.25 119 ARG A O 1
ATOM 924 N N . ASN A 1 120 ? -3.926 18.289 17.317 1.00 51.69 120 ASN A N 1
ATOM 925 C CA . ASN A 1 120 ? -3.243 19.048 16.251 1.00 51.69 120 ASN A CA 1
ATOM 926 C C . ASN A 1 120 ? -1.786 18.601 15.998 1.00 51.69 120 ASN A C 1
ATOM 928 O O . ASN A 1 120 ? -1.235 18.904 14.945 1.00 51.69 120 ASN A O 1
ATOM 932 N N . SER A 1 121 ? -1.177 17.849 16.913 1.00 47.12 121 SER A N 1
ATOM 933 C CA . SER A 1 121 ? 0.083 17.111 16.752 1.00 47.12 121 SER A CA 1
ATOM 934 C C . SER A 1 121 ? 0.279 16.252 18.011 1.00 47.12 121 SER A C 1
ATOM 936 O O . SER A 1 121 ? -0.226 16.579 19.088 1.00 47.12 121 SER A O 1
ATOM 938 N N . VAL A 1 122 ? 0.960 15.107 17.907 1.00 51.84 122 VAL A N 1
ATOM 939 C CA . VAL A 1 122 ? 1.216 14.243 19.081 1.00 51.84 122 VAL A CA 1
ATOM 940 C C . VAL A 1 122 ? 2.318 14.808 20.001 1.00 51.84 122 VAL A C 1
ATOM 942 O O . VAL A 1 122 ? 2.432 14.381 21.148 1.00 51.84 122 VAL A O 1
ATOM 945 N N . LEU A 1 123 ? 3.052 15.843 19.574 1.00 50.44 123 LEU A N 1
ATOM 946 C CA . LEU A 1 123 ? 3.849 16.685 20.475 1.00 50.44 123 LEU A CA 1
ATOM 947 C C . LEU A 1 123 ? 2.968 17.765 21.117 1.00 50.44 123 LEU A C 1
ATOM 949 O O . LEU A 1 123 ? 3.138 18.952 20.874 1.00 50.44 123 LEU A O 1
ATOM 953 N N . ASP A 1 124 ? 2.047 17.331 21.970 1.00 45.53 124 ASP A N 1
ATOM 954 C CA . ASP A 1 124 ? 1.842 18.085 23.206 1.00 45.53 124 ASP A CA 1
ATOM 955 C C . ASP A 1 124 ? 2.693 17.339 24.226 1.00 45.53 124 ASP A C 1
ATOM 957 O O . ASP A 1 124 ? 2.292 16.317 24.792 1.00 45.53 124 ASP A O 1
ATOM 961 N N . SER A 1 125 ? 3.974 17.697 24.225 1.00 42.03 125 SER A N 1
ATOM 962 C CA . SER A 1 125 ? 4.967 17.137 25.119 1.00 42.03 125 SER A CA 1
ATOM 963 C C . SER A 1 125 ? 4.578 17.499 26.538 1.00 42.03 125 SER A C 1
ATOM 965 O O . SER A 1 125 ? 4.408 18.671 26.861 1.00 42.03 125 SER A O 1
ATOM 967 N N . CYS A 1 126 ? 4.543 16.490 27.397 1.00 37.75 126 CYS A N 1
ATOM 968 C CA . CYS A 1 126 ? 4.940 16.661 28.778 1.00 37.75 126 CYS A CA 1
ATOM 969 C C . CYS A 1 126 ? 6.293 17.393 28.781 1.00 37.75 126 CYS A C 1
ATOM 971 O O . CYS A 1 126 ? 7.330 16.776 28.541 1.00 37.75 126 CYS A O 1
ATOM 973 N N . THR A 1 127 ? 6.289 18.710 28.980 1.00 36.91 127 THR A N 1
ATOM 974 C CA . THR A 1 127 ? 7.439 19.395 29.560 1.00 36.91 127 THR A CA 1
ATOM 975 C C . THR A 1 127 ? 7.413 19.026 31.032 1.00 36.91 127 THR A C 1
ATOM 977 O O . THR A 1 127 ? 6.761 19.671 31.849 1.00 36.91 127 THR A O 1
ATOM 980 N N . ASP A 1 128 ? 8.046 17.898 31.331 1.00 39.41 128 ASP A N 1
ATOM 981 C CA . ASP A 1 128 ? 8.581 17.622 32.655 1.00 39.41 128 ASP A CA 1
ATOM 982 C C . ASP A 1 128 ? 9.799 18.550 32.806 1.00 39.41 128 ASP A C 1
ATOM 984 O O . ASP A 1 128 ? 10.938 18.166 32.553 1.00 39.41 128 ASP A O 1
ATOM 988 N N . GLU A 1 129 ? 9.531 19.833 33.053 1.00 35.22 129 GLU A N 1
ATOM 989 C CA . GLU A 1 129 ? 10.516 20.742 33.630 1.00 35.22 129 GLU A CA 1
ATOM 990 C C . GLU A 1 129 ? 10.130 20.898 35.096 1.00 35.22 129 GLU A C 1
ATOM 992 O O . GLU A 1 129 ? 9.206 21.623 35.464 1.00 35.22 129 GLU A O 1
ATOM 997 N N . THR A 1 130 ? 10.804 20.113 35.930 1.00 44.00 130 THR A N 1
ATOM 998 C CA . THR A 1 130 ? 10.944 20.397 37.349 1.00 44.00 130 THR A CA 1
ATOM 999 C C . THR A 1 130 ? 11.746 21.686 37.488 1.00 44.00 130 THR A C 1
ATOM 1001 O O . THR A 1 130 ? 12.943 21.671 37.220 1.00 44.00 130 THR A O 1
ATOM 1004 N N . ASP A 1 131 ? 11.106 22.763 37.926 1.00 35.47 131 ASP A N 1
ATOM 1005 C CA . ASP A 1 131 ? 11.784 23.843 38.637 1.00 35.47 131 ASP A CA 1
ATOM 1006 C C . ASP A 1 131 ? 10.851 24.379 39.730 1.00 35.47 131 ASP A C 1
ATOM 1008 O O . ASP A 1 131 ? 9.688 24.724 39.501 1.00 35.47 131 ASP A O 1
ATOM 1012 N N . ASP A 1 132 ? 11.373 24.346 40.951 1.00 42.03 132 ASP A N 1
ATOM 1013 C CA . ASP A 1 132 ? 10.799 24.862 42.185 1.00 42.03 132 ASP A CA 1
ATOM 1014 C C . ASP A 1 132 ? 10.415 26.353 42.073 1.00 42.03 132 ASP A C 1
ATOM 1016 O O . ASP A 1 132 ? 11.249 27.145 41.649 1.00 42.03 132 ASP A O 1
ATOM 1020 N N . ASP A 1 133 ? 9.201 26.752 42.496 1.00 33.00 133 ASP A N 1
ATOM 1021 C CA . ASP A 1 133 ? 8.954 27.856 43.458 1.00 33.00 133 ASP A CA 1
ATOM 1022 C C . ASP A 1 133 ? 7.445 28.183 43.654 1.00 33.00 133 ASP A C 1
ATOM 1024 O O . ASP A 1 133 ? 6.658 28.249 42.714 1.00 33.00 133 ASP A O 1
ATOM 1028 N N . ALA A 1 134 ? 7.082 28.399 44.926 1.00 35.31 134 ALA A N 1
ATOM 1029 C CA . ALA A 1 1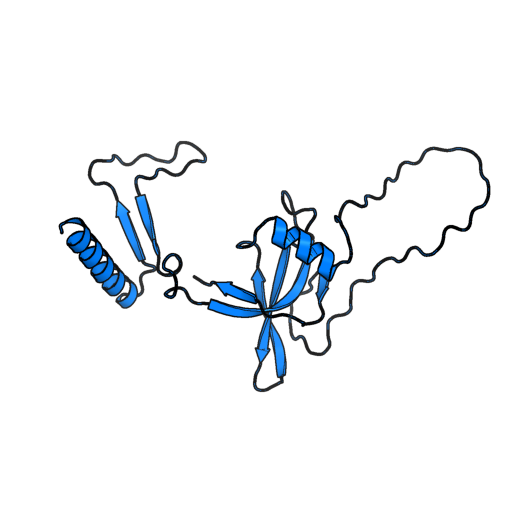34 ? 5.941 29.121 45.519 1.00 35.31 134 ALA A CA 1
ATOM 1030 C C . ALA A 1 134 ? 4.500 29.037 44.939 1.00 35.31 134 ALA A C 1
ATOM 1032 O O . ALA A 1 134 ? 4.173 29.445 43.829 1.00 35.31 134 ALA A O 1
ATOM 1033 N N . GLY A 1 135 ? 3.561 28.636 45.806 1.00 35.94 135 GLY A N 1
ATOM 1034 C CA . GLY A 1 135 ? 2.165 28.380 45.453 1.00 35.94 135 GLY A CA 1
ATOM 1035 C C . GLY A 1 135 ? 1.217 29.575 45.293 1.00 35.94 135 GLY A C 1
ATOM 1036 O O . GLY A 1 135 ? 1.428 30.668 45.812 1.00 35.94 135 GLY A O 1
ATOM 1037 N N . LYS A 1 136 ? 0.077 29.291 44.650 1.00 31.12 136 LYS A N 1
ATOM 1038 C CA . LYS A 1 136 ? -1.264 29.837 44.928 1.00 31.12 136 LYS A CA 1
ATOM 1039 C C . LYS A 1 136 ? -2.293 29.083 44.085 1.00 31.12 136 LYS A C 1
ATOM 1041 O O . LYS A 1 136 ? -2.023 28.719 42.948 1.00 31.12 136 LYS A O 1
ATOM 1046 N N . GLY A 1 137 ? -3.449 28.815 44.686 1.00 34.41 137 GLY A N 1
ATOM 1047 C CA . GLY A 1 137 ? -4.494 27.972 44.121 1.00 34.41 137 GLY A CA 1
ATOM 1048 C C . GLY A 1 137 ? -5.055 28.468 42.788 1.00 34.41 137 GLY A C 1
ATOM 1049 O O . GLY A 1 137 ? -5.271 29.660 42.577 1.00 34.41 137 GLY A O 1
ATOM 1050 N N . GLY A 1 138 ? -5.349 27.493 41.938 1.00 25.83 138 GLY A N 1
ATOM 1051 C CA . GLY A 1 138 ? -6.206 27.597 40.773 1.00 25.83 138 GLY A CA 1
ATOM 1052 C C . GLY A 1 138 ? -6.596 26.180 40.375 1.00 25.83 138 GLY A C 1
ATOM 1053 O O . GLY A 1 138 ? -5.761 25.427 39.884 1.00 25.83 138 GLY A O 1
ATOM 1054 N N . GLU A 1 139 ? -7.843 25.792 40.639 1.00 37.47 139 GLU A N 1
ATOM 1055 C CA . GLU A 1 139 ? -8.448 24.616 40.015 1.00 37.47 139 GLU A CA 1
ATOM 1056 C C . GLU A 1 139 ? -8.409 24.823 38.496 1.00 37.47 139 GLU A C 1
ATOM 1058 O O . GLU A 1 139 ? -9.178 25.613 37.949 1.00 37.47 139 GLU A O 1
ATOM 1063 N N . CYS A 1 140 ? -7.488 24.149 37.804 1.00 29.03 140 CYS A N 1
ATOM 1064 C CA . CYS A 1 140 ? -7.537 24.027 36.354 1.00 29.03 140 CYS A CA 1
ATOM 1065 C C . CYS A 1 140 ? -8.153 22.669 35.994 1.00 29.03 140 CYS A C 1
ATOM 1067 O O . CYS A 1 140 ? -7.683 21.598 36.384 1.00 29.03 140 CYS A O 1
ATOM 1069 N N . GLY A 1 141 ? -9.308 22.754 35.337 1.00 28.05 141 GLY A N 1
ATOM 1070 C CA . GLY A 1 141 ? -10.210 21.645 35.077 1.00 28.05 141 GLY A CA 1
ATOM 1071 C C . GLY A 1 141 ? -9.641 20.566 34.158 1.00 28.05 141 GLY A C 1
ATOM 1072 O O . GLY A 1 141 ? -8.803 20.809 33.297 1.00 28.05 141 GLY A O 1
ATOM 1073 N N . HIS A 1 142 ? -10.168 19.361 34.371 1.00 28.89 142 HIS A N 1
ATOM 1074 C CA . HIS A 1 142 ? -10.198 18.217 33.462 1.00 28.89 142 HIS A CA 1
ATOM 1075 C C . HIS A 1 142 ? -8.968 17.996 32.567 1.00 28.89 142 HIS A C 1
ATOM 1077 O O . HIS A 1 142 ? -8.962 18.292 31.374 1.00 28.89 142 HIS A O 1
ATOM 1083 N N . ARG A 1 143 ? -7.991 17.265 33.118 1.00 33.66 143 ARG A N 1
ATOM 1084 C CA . ARG A 1 143 ? -7.136 16.362 32.335 1.00 33.66 143 ARG A CA 1
ATOM 1085 C C . ARG A 1 143 ? -8.005 15.284 31.681 1.00 33.66 143 ARG A C 1
ATOM 1087 O O . ARG A 1 143 ? -8.186 14.199 32.229 1.00 33.66 143 ARG A O 1
ATOM 1094 N N . GLY A 1 144 ? -8.559 15.589 30.513 1.00 31.03 144 GLY A N 1
ATOM 1095 C CA . GLY A 1 144 ? -9.147 14.604 29.612 1.00 31.03 144 GLY A CA 1
ATOM 1096 C C . GLY A 1 144 ? -8.044 13.768 28.970 1.00 31.03 144 GLY A C 1
ATOM 1097 O O . GLY A 1 144 ? -7.715 13.965 27.804 1.00 31.03 144 GLY A O 1
ATOM 1098 N N . GLY A 1 145 ? -7.433 12.861 29.736 1.00 31.48 145 GLY A N 1
ATOM 1099 C CA . GLY A 1 145 ? -6.614 11.799 29.165 1.00 31.48 145 GLY A CA 1
ATOM 1100 C C . GLY A 1 145 ? -7.509 10.951 28.269 1.00 31.48 145 GLY A C 1
ATOM 1101 O O . GLY A 1 145 ? -8.377 10.239 28.768 1.00 31.48 145 GLY A O 1
ATOM 1102 N N . LEU A 1 146 ? -7.352 11.080 26.952 1.00 45.44 146 LEU A N 1
ATOM 1103 C CA . LEU A 1 146 ? -8.084 10.266 25.988 1.00 45.44 146 LEU A CA 1
ATOM 1104 C C . LEU A 1 146 ? -7.662 8.810 26.185 1.00 45.44 146 LEU A C 1
ATOM 1106 O O . LEU A 1 146 ? -6.535 8.420 25.876 1.00 45.44 146 LEU A O 1
ATOM 1110 N N . GLN A 1 147 ? -8.573 8.040 26.773 1.00 46.47 147 GLN A N 1
ATOM 1111 C CA . GLN A 1 147 ? -8.454 6.603 26.942 1.00 46.47 147 GLN A CA 1
ATOM 1112 C C . GLN A 1 147 ? -8.227 5.967 25.568 1.00 46.47 147 GLN A C 1
ATOM 1114 O O . GLN A 1 147 ? -8.812 6.402 24.572 1.00 46.47 147 GLN A O 1
ATOM 1119 N N . ALA A 1 148 ? -7.369 4.947 25.513 1.00 53.47 148 ALA A N 1
ATOM 1120 C CA . ALA A 1 148 ? -7.354 4.036 24.380 1.00 53.47 148 ALA A CA 1
ATOM 1121 C C . ALA A 1 148 ? -8.803 3.596 24.143 1.00 53.47 148 ALA A C 1
ATOM 1123 O O . ALA A 1 148 ? -9.417 3.039 25.052 1.00 53.47 148 ALA A O 1
ATOM 1124 N N . GLN A 1 149 ? -9.374 3.927 22.981 1.00 66.62 149 GLN A N 1
ATOM 1125 C CA . GLN A 1 149 ? -10.707 3.432 22.654 1.00 66.62 149 GLN A CA 1
ATOM 1126 C C . GLN A 1 149 ? -10.661 1.907 22.724 1.00 66.62 149 GLN A C 1
ATOM 1128 O O . GLN A 1 149 ? -9.679 1.304 22.295 1.00 66.62 149 GLN A O 1
ATOM 1133 N N . GLU A 1 150 ? -11.671 1.288 23.324 1.00 78.00 150 GLU A N 1
ATOM 1134 C CA . GLU A 1 150 ? -11.742 -0.167 23.373 1.00 78.00 150 GLU A CA 1
ATOM 1135 C C . GLU A 1 150 ? -11.952 -0.730 21.964 1.00 78.00 150 GLU A C 1
ATOM 1137 O O . GLU A 1 150 ? -12.506 -0.066 21.081 1.00 78.00 150 GLU A O 1
ATOM 1142 N N . ARG A 1 151 ? -11.495 -1.967 21.748 1.00 85.62 151 ARG A N 1
ATOM 1143 C CA . ARG A 1 151 ? -11.693 -2.670 20.482 1.00 85.62 151 ARG A CA 1
ATOM 1144 C C . ARG A 1 151 ? -13.192 -2.724 20.156 1.00 85.62 151 ARG A C 1
ATOM 1146 O O . ARG A 1 151 ? -13.956 -3.224 20.984 1.00 85.62 151 ARG A O 1
ATOM 1153 N N . PRO A 1 152 ? -13.621 -2.275 18.962 1.00 85.81 152 PRO A N 1
ATOM 1154 C CA . PRO A 1 152 ? -15.015 -2.382 18.567 1.00 85.81 152 PRO A CA 1
ATOM 1155 C C . PRO A 1 152 ? -15.464 -3.852 18.555 1.00 85.81 152 PRO A C 1
ATOM 1157 O O . PRO A 1 152 ? -14.714 -4.716 18.090 1.00 85.81 152 PRO A O 1
ATOM 1160 N N . PRO A 1 153 ? -16.684 -4.160 19.027 1.00 85.56 153 PRO A N 1
ATOM 1161 C CA . PRO A 1 153 ? -17.151 -5.541 19.169 1.00 85.56 153 PRO A CA 1
ATOM 1162 C C . PRO A 1 153 ? -17.317 -6.255 17.823 1.00 85.56 153 PRO A C 1
ATOM 1164 O O . PRO A 1 153 ? -17.292 -7.478 17.765 1.00 85.56 153 PRO A O 1
ATOM 1167 N N . ASN A 1 154 ? -17.478 -5.494 16.741 1.00 88.25 154 ASN A N 1
ATOM 1168 C CA . ASN A 1 154 ? -17.628 -5.997 15.383 1.00 88.25 154 ASN A CA 1
ATOM 1169 C C . ASN A 1 154 ? -16.289 -6.168 14.645 1.00 88.25 154 ASN A C 1
ATOM 1171 O O . ASN A 1 154 ? -16.313 -6.386 13.440 1.00 88.25 154 ASN A O 1
ATOM 1175 N N . VAL A 1 155 ? -15.142 -6.031 15.320 1.00 90.06 155 VAL A N 1
ATOM 1176 C CA . VAL A 1 155 ? -13.811 -6.191 14.715 1.00 90.06 155 VAL A CA 1
ATOM 1177 C C . VAL A 1 155 ? -13.170 -7.494 15.181 1.00 90.06 155 VAL A C 1
ATOM 1179 O O . VAL A 1 155 ? -12.986 -7.718 16.380 1.00 90.06 155 VAL A O 1
ATOM 1182 N N . GLU A 1 156 ? -12.769 -8.325 14.225 1.00 90.38 156 GLU A N 1
ATOM 1183 C CA . GLU A 1 156 ? -12.060 -9.586 14.400 1.00 90.38 156 GLU A CA 1
ATOM 1184 C C . GLU A 1 156 ? -10.610 -9.460 13.908 1.00 90.38 156 GLU A C 1
ATOM 1186 O O . GLU A 1 156 ? -10.332 -9.285 12.724 1.00 90.38 156 GLU A O 1
ATOM 1191 N N . THR A 1 157 ? -9.660 -9.467 14.841 1.00 89.75 157 THR A N 1
ATOM 1192 C CA . THR A 1 157 ? -8.233 -9.335 14.538 1.00 89.75 157 THR A CA 1
ATOM 1193 C C . THR A 1 157 ? -7.369 -9.886 15.668 1.00 89.75 157 THR A C 1
ATOM 1195 O O . THR A 1 157 ? -7.728 -9.761 16.843 1.00 89.75 157 THR A O 1
ATOM 1198 N N . ASP A 1 158 ? -6.213 -10.444 15.316 1.00 91.12 158 ASP A N 1
ATOM 1199 C CA . ASP A 1 158 ? -5.139 -10.788 16.258 1.00 91.12 158 ASP A CA 1
ATOM 1200 C C . ASP A 1 158 ? -4.211 -9.594 16.541 1.00 91.12 158 ASP A C 1
ATOM 1202 O O . ASP A 1 158 ? -3.314 -9.656 17.385 1.00 91.12 158 ASP A O 1
ATOM 1206 N N . GLU A 1 159 ? -4.403 -8.484 15.827 1.00 92.06 159 GLU A N 1
ATOM 1207 C CA . GLU A 1 159 ? -3.591 -7.291 15.976 1.00 92.06 159 GLU A CA 1
ATOM 1208 C C . GLU A 1 159 ? -4.058 -6.414 17.145 1.00 92.06 159 GLU A C 1
ATOM 1210 O O . GLU A 1 159 ? -5.247 -6.251 17.414 1.00 92.06 159 GLU A O 1
ATOM 1215 N N . ALA A 1 160 ? -3.093 -5.787 17.819 1.00 90.19 160 ALA A N 1
ATOM 1216 C CA . ALA A 1 160 ? -3.332 -4.845 18.907 1.00 90.19 160 ALA A CA 1
ATOM 1217 C C . ALA A 1 160 ? -2.803 -3.448 18.525 1.00 90.19 160 ALA A C 1
ATOM 1219 O O . ALA A 1 160 ? -1.680 -3.080 18.901 1.00 90.19 160 ALA A O 1
ATOM 1220 N N . PRO A 1 161 ? -3.557 -2.670 17.725 1.00 92.00 161 PRO A N 1
ATOM 1221 C CA . PRO A 1 161 ? -3.245 -1.270 17.488 1.00 92.00 161 PRO A CA 1
ATOM 1222 C C . PRO A 1 161 ? -3.288 -0.467 18.789 1.00 92.00 161 PRO A C 1
ATOM 1224 O O . PRO A 1 161 ? -4.021 -0.781 19.726 1.00 92.00 161 PRO A O 1
ATOM 1227 N N . LYS A 1 162 ? -2.485 0.601 18.844 1.00 90.12 162 LYS A N 1
ATOM 1228 C CA . LYS A 1 162 ? -2.473 1.515 19.997 1.00 90.12 162 LYS A CA 1
ATOM 1229 C C . LYS A 1 162 ? -3.765 2.329 20.074 1.00 90.12 162 LYS A C 1
ATOM 1231 O O . LYS A 1 162 ? -4.210 2.686 21.161 1.00 90.12 162 LYS A O 1
ATOM 1236 N N . PHE A 1 163 ? -4.326 2.644 18.914 1.00 90.31 163 PHE A N 1
ATOM 1237 C CA . PHE A 1 163 ? -5.547 3.412 18.768 1.00 90.31 163 PHE A CA 1
ATOM 1238 C C . PHE A 1 163 ? -6.556 2.565 18.003 1.00 90.31 163 PHE A C 1
ATOM 1240 O O . PHE A 1 163 ? -6.247 2.091 16.911 1.00 90.31 163 PHE A O 1
ATOM 1247 N N . TRP A 1 164 ? -7.740 2.379 18.575 1.00 91.50 164 TRP A N 1
ATOM 1248 C CA . TRP A 1 164 ? -8.877 1.776 17.890 1.00 91.50 164 TRP A CA 1
ATOM 1249 C C . TRP A 1 164 ? -9.757 2.868 17.304 1.00 91.50 164 TRP A C 1
ATOM 1251 O O . TRP A 1 164 ? -9.902 3.934 17.904 1.00 91.50 164 TRP A O 1
ATOM 1261 N N . PHE A 1 165 ? -10.321 2.606 16.129 1.00 89.31 165 PHE A N 1
ATOM 1262 C CA . PHE A 1 165 ? -11.189 3.542 15.429 1.00 89.31 165 PHE A CA 1
ATOM 1263 C C . PHE A 1 165 ? -12.580 2.957 15.274 1.00 89.31 165 PHE A C 1
ATOM 1265 O O . PHE A 1 165 ? -12.753 1.754 15.090 1.00 89.31 165 PHE A O 1
ATOM 1272 N N . THR A 1 166 ? -13.585 3.830 15.323 1.00 86.44 166 THR A N 1
ATOM 1273 C CA . THR A 1 166 ? -14.936 3.452 14.916 1.00 86.44 166 THR A CA 1
ATOM 1274 C C . THR A 1 166 ? -15.004 3.461 13.387 1.00 86.44 166 THR A C 1
ATOM 1276 O O . THR A 1 166 ? -14.788 4.526 12.803 1.00 86.44 166 THR A O 1
ATOM 1279 N N . PRO A 1 167 ? -15.340 2.331 12.743 1.00 84.19 167 PRO A N 1
ATOM 1280 C CA . PRO A 1 167 ? -15.553 2.241 11.300 1.00 84.19 167 PRO A CA 1
ATOM 1281 C C . PRO A 1 167 ? -16.542 3.302 10.799 1.00 84.19 167 PRO A C 1
ATOM 1283 O O . PRO A 1 167 ? -17.701 3.308 11.217 1.00 84.19 167 PRO A O 1
ATOM 1286 N N . ARG A 1 168 ? -16.099 4.219 9.933 1.00 84.94 168 ARG A N 1
ATOM 1287 C CA . ARG A 1 168 ? -16.954 5.289 9.369 1.00 84.94 168 ARG A CA 1
ATOM 1288 C C . ARG A 1 168 ? -16.720 5.577 7.894 1.00 84.94 168 ARG A C 1
ATOM 1290 O O . ARG A 1 168 ? -17.583 6.162 7.250 1.00 84.94 168 ARG A O 1
ATOM 1297 N N . GLU A 1 169 ? -15.567 5.190 7.378 1.00 89.31 169 GLU A N 1
ATOM 1298 C CA . GLU A 1 169 ? -15.140 5.461 6.014 1.00 89.31 169 GLU A CA 1
ATOM 1299 C C . GLU A 1 169 ? -14.531 4.207 5.390 1.00 89.31 169 GLU A C 1
ATOM 1301 O O . GLU A 1 169 ? -14.238 3.231 6.082 1.00 89.31 169 GLU A O 1
ATOM 1306 N N . VAL A 1 170 ? -14.369 4.247 4.073 1.00 93.31 170 VAL A N 1
ATOM 1307 C CA . VAL A 1 170 ? -13.779 3.181 3.267 1.00 93.31 170 VAL A CA 1
ATOM 1308 C C . VAL A 1 170 ? -12.687 3.817 2.418 1.00 93.31 170 VAL A C 1
ATOM 1310 O O . VAL A 1 170 ? -12.899 4.882 1.836 1.00 93.31 170 VAL A O 1
ATOM 1313 N N . TRP A 1 171 ? -11.514 3.198 2.387 1.00 93.69 171 TRP A N 1
ATOM 1314 C CA . TRP A 1 171 ? -10.342 3.656 1.651 1.00 93.69 171 TRP A CA 1
ATOM 1315 C C . TRP A 1 171 ? -10.021 2.685 0.522 1.00 93.69 171 TRP A C 1
ATOM 1317 O O . TRP A 1 171 ? -9.961 1.478 0.744 1.00 93.69 171 TRP A O 1
ATOM 1327 N N . GLU A 1 172 ? -9.734 3.222 -0.660 1.00 92.69 172 GLU A N 1
ATOM 1328 C CA . GLU A 1 172 ? -9.161 2.445 -1.755 1.00 92.69 172 GLU A CA 1
ATOM 1329 C C . GLU A 1 172 ? -7.666 2.217 -1.481 1.00 92.69 172 GLU A C 1
ATOM 1331 O O . GLU A 1 172 ? -6.879 3.164 -1.375 1.00 92.69 172 GLU A O 1
ATOM 1336 N N . ILE A 1 173 ? -7.267 0.954 -1.349 1.00 91.69 173 ILE A N 1
ATOM 1337 C CA . ILE A 1 173 ? -5.891 0.530 -1.094 1.00 91.69 173 ILE A CA 1
ATOM 1338 C C . ILE A 1 173 ? -5.387 -0.283 -2.286 1.00 91.69 173 ILE A C 1
ATOM 1340 O O . ILE A 1 173 ? -5.938 -1.330 -2.619 1.00 91.69 173 ILE A O 1
ATOM 1344 N N . GLY A 1 174 ? -4.309 0.189 -2.914 1.00 88.44 174 GLY A N 1
ATOM 1345 C CA . GLY A 1 174 ? -3.636 -0.522 -4.001 1.00 88.44 174 GLY A CA 1
ATOM 1346 C C . GLY A 1 174 ? -2.712 -1.632 -3.493 1.00 88.44 174 GLY A C 1
ATOM 1347 O O . GLY A 1 174 ? -1.894 -1.406 -2.595 1.00 88.44 174 GLY A O 1
ATOM 1348 N N . GLY A 1 175 ? -2.829 -2.814 -4.096 1.00 82.00 175 GLY A N 1
ATOM 1349 C CA . GLY A 1 175 ? -1.909 -3.941 -3.959 1.00 82.00 175 GLY A CA 1
ATOM 1350 C C . GLY A 1 175 ? -0.997 -4.089 -5.181 1.00 82.00 175 GLY A C 1
ATOM 1351 O O . GLY A 1 175 ? -1.259 -3.521 -6.241 1.00 82.00 175 GLY A O 1
ATOM 1352 N N . ALA A 1 176 ? 0.089 -4.845 -5.011 1.00 72.31 176 ALA A N 1
ATOM 1353 C CA . ALA A 1 176 ? 0.992 -5.264 -6.084 1.00 72.31 176 ALA A CA 1
ATOM 1354 C C . ALA A 1 176 ? 0.870 -6.772 -6.316 1.00 72.31 176 ALA A C 1
ATOM 1356 O O . ALA A 1 176 ? 0.603 -7.479 -5.314 1.00 72.31 176 ALA A O 1
#

Foldseek 3Di:
DVVVVVVVVQVVVQVVCVVVVHQGDKDADPPDDDDDDPDPDDDPRIDGDGLLVDPPRFDKDWWWFFAFAQDDDPRNFFTPFTWTFDQDPPLRATETDDTHGDDDDPVVRQVVRCVQVVDNTPPPDPPPPDDDDDDDDDPDDDPPPPPQPDRDPRYDYPDDHSHTGDGDGIDIDTDD

Radius of gyration: 24.37 Å; chains: 1; bounding box: 49×46×82 Å

Organism: NCBI:txid3111310

InterPro domains:
  IPR012310 DNA ligase, ATP-dependent, central [PS50160] (1-88)
  IPR012340 Nucleic acid-binding, OB-fold [G3DSA:2.40.50.140] (56-176)
  IPR012340 Nucleic acid-binding, OB-fold [SSF50249] (58-175)
  IPR050191 ATP-dependent DNA ligase [PTHR45674] (7-176)

Secondary structure (DSSP, 8-state):
-HHHHHHHHHHHHHHHHHHTT--EEEEE-TT-------SSSPPTTEEEEEGGGSTTTS-EEEEEEEEEEE--GGGTTSEEEEEEEEE-TTT--EEEEEEE-SS--HHHHHHHHHHHH--S-S------------------------PPPPPPTTEE-S---SEE------EEEE--

pLDDT: mean 79.36, std 19.7, range [25.83, 95.69]